Protein AF-A0A9J6DQ11-F1 (afdb_monomer)

InterPro domains:
  IPR000436 Sushi/SCR/CCP domain [PF00084] (84-140)
  IPR000436 Sushi/SCR/CCP domain [PS50923] (80-144)
  IPR000436 Sushi/SCR/CCP domain [SM00032] (82-140)
  IPR000436 Sushi/SCR/CCP domain [cd00033] (84-140)
  IPR035976 Sushi/SCR/CCP superfamily [SSF57535] (84-140)

pLDDT: mean 85.4, std 13.13, range [41.53, 96.31]

Mean predicted aligned error: 9.08 Å

Sequence (166 aa):
MFPKPSPACGVYNDQTGVYLNTVPFDRLRTAANSTYEVRLHRVFQVEDWLAFRNLTFRCHVIVLGTDWRTGISHKLFGDSGCSPDPPEIVNGYYNISGEETCWRTPAEGSLTRYYCLEGFELRGPRELVCHNGSWVVPPPMFTYSKRQRAPAAGRPIICGAPLLLK

Solvent-accessible surface area (backbone atoms only — not comparable to full-atom values): 10187 Å² total; per-residue (Å²): 134,85,67,70,71,42,73,55,23,27,45,27,31,69,81,82,73,43,70,80,47,79,45,76,69,79,41,80,44,81,43,98,81,83,42,76,50,75,43,75,86,85,84,85,65,60,80,87,43,69,92,60,67,63,40,28,42,35,36,34,45,33,35,74,96,57,91,55,68,51,72,52,78,42,79,43,73,70,63,67,27,18,62,77,69,70,89,81,51,62,63,37,54,72,49,79,50,71,57,64,26,77,69,75,10,39,18,75,69,14,36,38,40,60,47,44,40,90,80,34,40,77,40,55,66,54,47,31,25,21,50,95,50,34,77,36,75,63,56,78,87,72,58,90,62,90,89,70,80,80,75,65,87,88,52,67,62,40,38,39,71,65,80,77,82,125

Organism: Rhipicephalus microplus (NCBI:txid6941)

Radius of gyration: 25.24 Å; Cα contacts (8 Å, |Δi|>4): 310; chains: 1; bounding box: 60×26×78 Å

Nearest PDB structures (foldseek):
  2qfg-assembly1_A  TM=2.725E-01  e=4.462E-01  Homo sapiens
  7shu-assembly1_B-2  TM=3.652E-01  e=1.845E+00  Homo sapiens
  5szp-assembly1_B  TM=2.563E-01  e=3.467E+00  Mus musculus

Structure (mmCIF, N/CA/C/O backbone):
data_AF-A0A9J6DQ11-F1
#
_entry.id   AF-A0A9J6DQ11-F1
#
loop_
_atom_site.group_PDB
_atom_site.id
_atom_site.type_symbol
_atom_site.label_atom_id
_atom_site.label_alt_id
_atom_site.label_comp_id
_atom_site.label_asym_id
_atom_site.label_entity_id
_atom_site.label_seq_id
_atom_site.pdbx_PDB_ins_code
_atom_site.Cartn_x
_atom_site.Cartn_y
_atom_site.Cartn_z
_atom_site.occupancy
_atom_site.B_iso_or_equiv
_atom_site.auth_seq_id
_atom_site.auth_comp_id
_atom_site.auth_asym_id
_atom_site.auth_atom_id
_atom_site.pdbx_PDB_model_num
ATOM 1 N N . MET A 1 1 ? 25.214 -8.773 -35.415 1.00 54.94 1 MET A N 1
ATOM 2 C CA . MET A 1 1 ? 24.047 -7.903 -35.153 1.00 54.94 1 MET A CA 1
ATOM 3 C C . MET A 1 1 ? 23.911 -7.793 -33.646 1.00 54.94 1 MET A C 1
ATOM 5 O O . MET A 1 1 ? 23.826 -8.830 -33.007 1.00 54.94 1 MET A O 1
ATOM 9 N N . PHE A 1 2 ? 24.014 -6.593 -33.076 1.00 62.88 2 PHE A N 1
ATOM 10 C CA . PHE A 1 2 ? 23.853 -6.390 -31.632 1.00 62.88 2 PHE A CA 1
ATOM 11 C C . PHE A 1 2 ? 22.347 -6.278 -31.340 1.00 62.88 2 PHE A C 1
ATOM 13 O O . PHE A 1 2 ? 21.729 -5.326 -31.827 1.00 62.88 2 PHE A O 1
ATOM 20 N N . PRO A 1 3 ? 21.715 -7.264 -30.677 1.00 73.25 3 PRO A N 1
ATOM 21 C CA . PRO A 1 3 ? 20.270 -7.257 -30.485 1.00 73.25 3 PRO A CA 1
ATOM 22 C C . PRO A 1 3 ? 19.874 -6.101 -29.562 1.00 73.25 3 PRO A C 1
ATOM 24 O O . PRO A 1 3 ? 20.394 -5.953 -28.456 1.00 73.25 3 PRO A O 1
ATOM 27 N N . LYS A 1 4 ? 18.953 -5.260 -30.039 1.00 77.38 4 LYS A N 1
ATOM 28 C CA . LYS A 1 4 ? 18.478 -4.088 -29.301 1.00 77.38 4 LYS A CA 1
ATOM 29 C C . LYS A 1 4 ? 17.711 -4.544 -28.048 1.00 77.38 4 LYS A C 1
ATOM 31 O O . LYS A 1 4 ? 16.755 -5.311 -28.189 1.00 77.38 4 LYS A O 1
ATOM 36 N N . PRO A 1 5 ? 18.067 -4.065 -26.844 1.00 81.06 5 PRO A N 1
ATOM 37 C CA . PRO A 1 5 ? 17.336 -4.403 -25.632 1.00 81.06 5 PRO A CA 1
ATOM 38 C C . PRO A 1 5 ? 15.953 -3.746 -25.637 1.00 81.06 5 PRO A C 1
ATOM 40 O O . PRO A 1 5 ? 15.796 -2.609 -26.095 1.00 81.06 5 PRO A O 1
ATOM 43 N N . SER A 1 6 ? 14.962 -4.455 -25.100 1.00 82.19 6 SER A N 1
ATOM 44 C CA . SER A 1 6 ? 13.584 -3.971 -24.968 1.00 82.19 6 SER A CA 1
ATOM 45 C C . SER A 1 6 ? 13.184 -3.837 -23.491 1.00 82.19 6 SER A C 1
ATOM 47 O O . SER A 1 6 ? 13.475 -4.749 -22.710 1.00 82.19 6 SER A O 1
ATOM 49 N N . PRO A 1 7 ? 12.538 -2.721 -23.088 1.00 82.56 7 PRO A N 1
ATOM 50 C CA . PRO A 1 7 ? 11.991 -2.563 -21.744 1.00 82.56 7 PRO A CA 1
ATOM 51 C C . PRO A 1 7 ? 10.699 -3.355 -21.562 1.00 82.56 7 PRO A C 1
ATOM 53 O O . PRO A 1 7 ? 9.762 -3.206 -22.342 1.00 82.56 7 PRO A O 1
ATOM 56 N N . ALA A 1 8 ? 10.603 -4.069 -20.448 1.00 86.75 8 ALA A N 1
ATOM 57 C CA . ALA A 1 8 ? 9.348 -4.464 -19.822 1.00 86.75 8 ALA A CA 1
ATOM 58 C C . ALA A 1 8 ? 9.270 -3.783 -18.447 1.00 86.75 8 ALA A C 1
ATOM 60 O O . ALA A 1 8 ? 9.528 -4.402 -17.411 1.00 86.75 8 ALA A O 1
ATOM 61 N N . CYS A 1 9 ? 9.021 -2.470 -18.458 1.00 93.00 9 CYS A N 1
ATOM 62 C CA . CYS A 1 9 ? 9.004 -1.635 -17.259 1.00 93.00 9 CYS A CA 1
ATOM 63 C C . CYS A 1 9 ? 7.615 -1.064 -17.002 1.00 93.00 9 CYS A C 1
ATOM 65 O O . CYS A 1 9 ? 6.921 -0.709 -17.948 1.00 93.00 9 CYS A O 1
ATOM 67 N N . GLY A 1 10 ? 7.210 -0.968 -15.740 1.00 95.25 10 GLY A N 1
ATOM 68 C CA . GLY A 1 10 ? 5.897 -0.452 -15.374 1.00 95.25 10 GLY A CA 1
ATOM 69 C C . GLY A 1 10 ? 5.510 -0.739 -13.932 1.00 95.25 10 GLY A C 1
ATOM 70 O O . GLY A 1 10 ? 6.196 -1.455 -13.201 1.00 95.25 10 GLY A O 1
ATOM 71 N N . VAL A 1 11 ? 4.388 -0.156 -13.534 1.00 96.19 11 VAL A N 1
ATOM 72 C CA . VAL A 1 11 ? 3.703 -0.421 -12.276 1.00 96.19 11 VAL A CA 1
ATOM 73 C C . VAL A 1 11 ? 2.944 -1.729 -12.429 1.00 96.19 11 VAL A C 1
ATOM 75 O O . VAL A 1 11 ? 2.070 -1.872 -13.283 1.00 96.19 11 VAL A O 1
ATOM 78 N N . TYR A 1 12 ? 3.308 -2.692 -11.599 1.00 96.31 12 TYR A N 1
ATOM 79 C CA . TYR A 1 12 ? 2.726 -4.017 -11.543 1.00 96.31 12 TYR A CA 1
ATOM 80 C C . TYR A 1 12 ? 1.843 -4.130 -10.305 1.00 96.31 12 TYR A C 1
ATOM 82 O O . TYR A 1 12 ? 2.258 -3.764 -9.204 1.00 96.31 12 TYR A O 1
ATOM 90 N N . ASN A 1 13 ? 0.629 -4.638 -10.487 1.00 95.12 13 ASN A N 1
ATOM 91 C CA . ASN A 1 13 ? -0.268 -4.959 -9.390 1.00 95.12 13 ASN A CA 1
ATOM 92 C C . ASN A 1 13 ? 0.001 -6.396 -8.938 1.00 95.12 13 ASN A C 1
ATOM 94 O O . ASN A 1 13 ? -0.266 -7.344 -9.677 1.00 95.12 13 ASN A O 1
ATOM 98 N N . ASP A 1 14 ? 0.527 -6.560 -7.723 1.00 92.31 14 ASP A N 1
ATOM 99 C CA . ASP A 1 14 ? 0.892 -7.880 -7.204 1.00 92.31 14 ASP A CA 1
ATOM 100 C C . ASP A 1 14 ? -0.333 -8.748 -6.864 1.00 92.31 14 ASP A C 1
ATOM 102 O O . ASP A 1 14 ? -0.205 -9.966 -6.796 1.00 92.31 14 ASP A O 1
ATOM 106 N N . GLN A 1 15 ? -1.515 -8.152 -6.668 1.00 91.06 15 GLN A N 1
ATOM 107 C CA . GLN A 1 15 ? -2.752 -8.890 -6.390 1.00 91.06 15 GLN A CA 1
ATOM 108 C C . GLN A 1 15 ? -3.361 -9.482 -7.662 1.00 91.06 15 GLN A C 1
ATOM 110 O O . GLN A 1 15 ? -3.789 -10.632 -7.660 1.00 91.06 15 GLN A O 1
ATOM 115 N N . THR A 1 16 ? -3.417 -8.703 -8.746 1.00 94.19 16 THR A N 1
ATOM 116 C CA . THR A 1 16 ? -4.018 -9.156 -10.014 1.00 94.19 16 THR A CA 1
ATOM 117 C C . THR A 1 16 ? -3.010 -9.826 -10.940 1.00 94.19 16 THR A C 1
ATOM 119 O O . THR A 1 16 ? -3.398 -10.552 -11.851 1.00 94.19 16 THR A O 1
ATOM 122 N N . GLY A 1 17 ? -1.716 -9.590 -10.724 1.00 94.69 17 GLY A N 1
ATOM 123 C CA . GLY A 1 17 ? -0.645 -10.146 -11.538 1.00 94.69 17 GLY A CA 1
ATOM 124 C C . GLY A 1 17 ? -0.440 -9.430 -12.877 1.00 94.69 17 GLY A C 1
ATOM 125 O O . GLY A 1 17 ? 0.154 -10.009 -13.792 1.00 94.69 17 GLY A O 1
ATOM 126 N N . VAL A 1 18 ? -0.912 -8.186 -13.012 1.00 93.94 18 VAL A N 1
ATOM 127 C CA . VAL A 1 18 ? -0.935 -7.450 -14.289 1.00 93.94 18 VAL A CA 1
ATOM 128 C C . VAL A 1 18 ? -0.177 -6.124 -14.193 1.00 93.94 18 VAL A C 1
ATOM 130 O O . VAL A 1 18 ? -0.171 -5.460 -13.155 1.00 93.94 18 VAL A O 1
ATOM 133 N N . TYR A 1 19 ? 0.443 -5.714 -15.303 1.00 94.50 19 TYR A N 1
ATOM 134 C CA . TYR A 1 19 ? 0.962 -4.357 -15.466 1.00 94.50 19 TYR A CA 1
ATOM 135 C C . TYR A 1 19 ? -0.192 -3.376 -15.651 1.00 94.50 19 TYR A C 1
ATOM 137 O O . TYR A 1 19 ? -0.973 -3.496 -16.591 1.00 94.50 19 TYR A O 1
ATOM 145 N N . LEU A 1 20 ? -0.278 -2.391 -14.762 1.00 95.12 20 LEU A N 1
ATOM 146 C CA . LEU A 1 20 ? -1.262 -1.318 -14.854 1.00 95.12 20 LEU A CA 1
ATOM 147 C C . LEU A 1 20 ? -0.830 -0.233 -15.846 1.00 95.12 20 LEU A C 1
ATOM 149 O O . LEU A 1 20 ? -1.663 0.476 -16.400 1.00 95.12 20 LEU A O 1
ATOM 153 N N . ASN A 1 21 ? 0.477 -0.102 -16.080 1.00 94.31 21 ASN A N 1
ATOM 154 C CA . ASN A 1 21 ? 1.024 0.744 -17.129 1.00 94.31 21 ASN A CA 1
ATOM 155 C C . ASN A 1 21 ? 2.334 0.174 -17.685 1.00 94.31 21 ASN A C 1
ATOM 157 O O . ASN A 1 21 ? 2.926 -0.759 -17.138 1.00 94.31 21 ASN A O 1
ATOM 161 N N . THR A 1 22 ? 2.800 0.785 -18.771 1.00 92.75 22 THR A N 1
ATOM 162 C CA . THR A 1 22 ? 4.104 0.510 -19.374 1.00 92.75 22 THR A CA 1
ATOM 163 C C . THR A 1 22 ? 4.933 1.782 -19.427 1.00 92.75 22 THR A C 1
ATOM 165 O O . THR A 1 22 ? 4.440 2.843 -19.806 1.00 92.75 22 THR A O 1
ATOM 168 N N . VAL A 1 23 ? 6.210 1.667 -19.096 1.00 92.12 23 VAL A N 1
ATOM 169 C CA . VAL A 1 23 ? 7.163 2.766 -19.019 1.00 92.12 23 VAL A CA 1
ATOM 170 C C . VAL A 1 23 ? 8.290 2.507 -20.019 1.00 92.12 23 VAL A C 1
ATOM 172 O O . VAL A 1 23 ? 9.095 1.598 -19.809 1.00 92.12 23 VAL A O 1
ATOM 175 N N . PRO A 1 24 ? 8.386 3.292 -21.104 1.00 88.69 24 PRO A N 1
ATOM 176 C CA . PRO A 1 24 ? 9.489 3.170 -22.047 1.00 88.69 24 PRO A CA 1
ATOM 177 C C . PRO A 1 24 ? 10.778 3.780 -21.480 1.00 88.69 24 PRO A C 1
ATOM 179 O O . PRO A 1 24 ? 10.739 4.636 -20.593 1.00 88.69 24 PRO A O 1
ATOM 182 N N . PHE A 1 25 ? 11.923 3.373 -22.032 1.00 87.12 25 PHE A N 1
ATOM 183 C CA . PHE A 1 25 ? 13.199 4.040 -21.770 1.00 87.12 25 PHE A CA 1
ATOM 184 C C . PHE A 1 25 ? 13.199 5.457 -22.349 1.00 87.12 25 PHE A C 1
ATOM 186 O O . PHE A 1 25 ? 12.755 5.667 -23.476 1.00 87.12 25 PHE A O 1
ATOM 193 N N . ASP A 1 26 ? 13.771 6.407 -21.615 1.00 86.56 26 ASP A N 1
ATOM 194 C CA . ASP A 1 26 ? 13.950 7.783 -22.095 1.00 86.56 26 ASP A CA 1
ATOM 195 C C . ASP A 1 26 ? 15.094 7.888 -23.092 1.00 86.56 26 ASP A C 1
ATOM 197 O O . ASP A 1 26 ? 15.081 8.702 -24.014 1.00 86.56 26 ASP A O 1
ATOM 201 N N . ARG A 1 27 ? 16.127 7.071 -22.879 1.00 83.44 27 ARG A N 1
ATOM 202 C CA . ARG A 1 27 ? 17.305 7.030 -23.731 1.00 83.44 27 ARG A CA 1
ATOM 203 C C . ARG A 1 27 ? 17.839 5.614 -23.807 1.00 83.44 27 ARG A C 1
ATOM 205 O O . ARG A 1 27 ? 18.009 4.954 -22.785 1.00 83.44 27 ARG A O 1
ATOM 212 N N . LEU A 1 28 ? 18.165 5.210 -25.027 1.00 85.81 28 LEU A N 1
ATOM 213 C CA . LEU A 1 28 ? 18.906 3.997 -25.329 1.00 85.81 28 LEU A CA 1
ATOM 214 C C . LEU A 1 28 ? 20.013 4.358 -26.317 1.00 85.81 28 LEU A C 1
ATOM 216 O O . LEU A 1 28 ? 19.722 4.745 -27.449 1.00 85.81 28 LEU A O 1
ATOM 220 N N . ARG A 1 29 ? 21.273 4.260 -25.889 1.00 85.25 29 ARG A N 1
ATOM 221 C CA . ARG A 1 29 ? 22.432 4.583 -26.730 1.00 85.25 29 ARG A CA 1
ATOM 222 C C . ARG A 1 29 ? 23.460 3.462 -26.692 1.00 85.25 29 ARG A C 1
ATOM 224 O O . ARG A 1 29 ? 23.707 2.882 -25.641 1.00 85.25 29 ARG A O 1
ATOM 231 N N . THR A 1 30 ? 24.080 3.189 -27.834 1.00 84.75 30 THR A N 1
ATOM 232 C CA . THR A 1 30 ? 25.233 2.288 -27.928 1.00 84.75 30 THR A CA 1
ATOM 233 C C . THR A 1 30 ? 26.488 3.009 -27.433 1.00 84.75 30 THR A C 1
ATOM 235 O O . THR A 1 30 ? 26.787 4.112 -27.889 1.00 84.75 30 THR A O 1
ATOM 238 N N . ALA A 1 31 ? 27.211 2.413 -26.491 1.00 83.94 31 ALA A N 1
ATOM 239 C CA . ALA A 1 31 ? 28.463 2.935 -25.952 1.00 83.94 31 ALA A CA 1
ATOM 240 C C . ALA A 1 31 ? 29.686 2.313 -26.655 1.00 83.94 31 ALA A C 1
ATOM 242 O O . ALA A 1 31 ? 29.570 1.304 -27.353 1.00 83.94 31 ALA A O 1
ATOM 243 N N . ALA A 1 32 ? 30.867 2.913 -26.454 1.00 82.56 32 ALA A N 1
ATOM 244 C CA . ALA A 1 32 ? 32.105 2.604 -27.186 1.00 82.56 32 ALA A CA 1
ATOM 245 C C . ALA A 1 32 ? 32.577 1.136 -27.082 1.00 82.56 32 ALA A C 1
ATOM 247 O O . ALA A 1 32 ? 33.309 0.671 -27.949 1.00 82.56 32 ALA A O 1
ATOM 248 N N . ASN A 1 33 ? 32.100 0.385 -26.084 1.00 85.69 33 ASN A N 1
ATOM 249 C CA . ASN A 1 33 ? 32.493 -1.006 -25.832 1.00 85.69 33 ASN A CA 1
ATOM 250 C C . ASN A 1 33 ? 31.420 -2.020 -26.253 1.00 85.69 33 ASN A C 1
ATOM 252 O O . ASN A 1 33 ? 31.325 -3.098 -25.674 1.00 85.69 33 ASN A O 1
ATOM 256 N N . SER A 1 34 ? 30.580 -1.676 -27.234 1.00 79.81 34 SER A N 1
ATOM 257 C CA . SER A 1 34 ? 29.447 -2.514 -27.654 1.00 79.81 34 SER A CA 1
ATOM 258 C C . SER A 1 34 ? 28.481 -2.833 -26.505 1.00 79.81 34 SER A C 1
ATOM 260 O O . SER A 1 34 ? 27.930 -3.922 -26.400 1.00 79.81 34 SER A O 1
ATOM 262 N N . THR A 1 35 ? 28.281 -1.874 -25.609 1.00 80.75 35 THR A N 1
ATOM 263 C CA . THR A 1 35 ? 27.300 -1.961 -24.525 1.00 80.75 35 THR A CA 1
ATOM 264 C C . THR A 1 35 ? 26.160 -0.986 -24.780 1.00 80.75 35 THR A C 1
ATOM 266 O O . THR A 1 35 ? 26.275 -0.071 -25.599 1.00 80.75 35 THR A O 1
ATOM 269 N N . TYR A 1 36 ? 25.039 -1.179 -24.090 1.00 81.44 36 TYR A N 1
ATOM 270 C CA . TYR A 1 36 ? 23.924 -0.240 -24.120 1.00 81.44 36 TYR A CA 1
ATOM 271 C C . TYR A 1 36 ? 23.890 0.581 -22.835 1.00 81.44 36 TYR A C 1
ATOM 273 O O . TYR A 1 36 ? 23.899 0.033 -21.737 1.00 81.44 36 TYR A O 1
ATOM 281 N N . GLU A 1 37 ? 23.806 1.897 -22.984 1.00 85.44 37 GLU A N 1
ATOM 282 C CA . GLU A 1 37 ? 23.453 2.818 -21.913 1.00 85.44 37 GLU A CA 1
ATOM 283 C C . GLU A 1 37 ? 21.944 3.060 -21.975 1.00 85.44 37 GLU A C 1
ATOM 285 O O . GLU A 1 37 ? 21.417 3.536 -22.990 1.00 85.44 37 GLU A O 1
ATOM 290 N N . VAL A 1 38 ? 21.253 2.716 -20.890 1.00 84.75 38 VAL A N 1
ATOM 291 C CA . VAL A 1 38 ? 19.802 2.845 -20.768 1.00 84.75 38 VAL A CA 1
ATOM 292 C C . VAL A 1 38 ? 19.481 3.796 -19.630 1.00 84.75 38 VAL A C 1
ATOM 294 O O . VAL A 1 38 ? 19.994 3.635 -18.524 1.00 84.75 38 VAL A O 1
ATOM 297 N N . ARG A 1 39 ? 18.614 4.778 -19.887 1.00 86.88 39 ARG A N 1
ATOM 298 C CA . ARG A 1 39 ? 18.129 5.705 -18.861 1.00 86.88 39 ARG A CA 1
ATOM 299 C C . ARG A 1 39 ? 16.610 5.698 -18.806 1.00 86.88 39 ARG A C 1
ATOM 301 O O . ARG A 1 39 ? 15.944 5.745 -19.840 1.00 86.88 39 ARG A O 1
ATOM 308 N N . LEU A 1 40 ? 16.091 5.675 -17.585 1.00 87.00 40 LEU A N 1
ATOM 309 C CA . LEU A 1 40 ? 14.673 5.765 -17.273 1.00 87.00 40 LEU A CA 1
ATOM 310 C C . LEU A 1 40 ? 14.506 6.670 -16.052 1.00 87.00 40 LEU A C 1
ATOM 312 O O . LEU A 1 40 ? 15.125 6.445 -15.015 1.00 87.00 40 LEU A O 1
ATOM 316 N N . HIS A 1 41 ? 13.699 7.711 -16.196 1.00 89.56 41 HIS A N 1
ATOM 317 C CA . HIS A 1 41 ? 13.390 8.692 -15.171 1.00 89.56 41 HIS A CA 1
ATOM 318 C C . HIS A 1 41 ? 11.877 8.897 -15.122 1.00 89.56 41 HIS A C 1
ATOM 320 O O . HIS A 1 41 ? 11.277 9.468 -16.032 1.00 89.56 41 HIS A O 1
ATOM 326 N N . ARG A 1 42 ? 11.238 8.413 -14.059 1.00 91.19 42 ARG A N 1
ATOM 327 C CA . ARG A 1 42 ? 9.799 8.573 -13.833 1.00 91.19 42 ARG A CA 1
ATOM 328 C C . ARG A 1 42 ? 9.530 8.905 -12.379 1.00 91.19 42 ARG A C 1
ATOM 330 O O . ARG A 1 42 ? 10.252 8.453 -11.495 1.00 91.19 42 ARG A O 1
ATOM 337 N N . VAL A 1 43 ? 8.460 9.660 -12.172 1.00 91.69 43 VAL A N 1
ATOM 338 C CA . VAL A 1 43 ? 7.884 9.959 -10.865 1.00 91.69 43 VAL A CA 1
ATOM 339 C C . VAL A 1 43 ? 6.475 9.382 -10.866 1.00 91.69 43 VAL A C 1
ATOM 341 O O . VAL A 1 43 ? 5.738 9.580 -11.829 1.00 91.69 43 VAL A O 1
ATOM 344 N N . PHE A 1 44 ? 6.125 8.646 -9.815 1.00 92.50 44 PHE A N 1
ATOM 345 C CA . PHE A 1 44 ? 4.787 8.092 -9.625 1.00 92.50 44 PHE A CA 1
ATOM 346 C C . PHE A 1 44 ? 4.194 8.723 -8.368 1.00 92.50 44 PHE A C 1
ATOM 348 O O . PHE A 1 44 ? 4.774 8.585 -7.292 1.00 92.50 44 PHE A O 1
ATOM 355 N N . GLN A 1 45 ? 3.074 9.432 -8.504 1.00 91.81 45 GLN A N 1
ATOM 356 C CA . GLN A 1 45 ? 2.356 10.023 -7.375 1.00 91.81 45 GLN A CA 1
ATOM 357 C C . GLN A 1 45 ? 1.294 9.044 -6.890 1.00 91.81 45 GLN A C 1
ATOM 359 O O . GLN A 1 45 ? 0.573 8.480 -7.702 1.00 91.81 45 GLN A O 1
ATOM 364 N N . VAL A 1 46 ? 1.192 8.823 -5.576 1.00 90.06 46 VAL A N 1
ATOM 365 C CA . VAL A 1 46 ? 0.268 7.818 -5.012 1.00 90.06 46 VAL A CA 1
ATOM 366 C C . VAL A 1 46 ? -1.204 8.103 -5.331 1.00 90.06 46 VAL A C 1
ATOM 368 O O . VAL A 1 46 ? -2.001 7.176 -5.451 1.00 90.06 46 VAL A O 1
ATOM 371 N N . GLU A 1 47 ? -1.550 9.375 -5.522 1.00 90.06 47 GLU A N 1
ATOM 372 C CA . GLU A 1 47 ? -2.900 9.858 -5.828 1.00 90.06 47 GLU A CA 1
ATOM 373 C C . GLU A 1 47 ? -3.487 9.196 -7.083 1.00 90.06 47 GLU A C 1
ATOM 375 O O . GLU A 1 47 ? -4.669 8.853 -7.103 1.00 90.06 47 GLU A O 1
ATOM 380 N N . ASP A 1 48 ? -2.640 8.898 -8.072 1.00 92.56 48 ASP A N 1
ATOM 381 C CA . ASP A 1 48 ? -3.025 8.234 -9.324 1.00 92.56 48 ASP A CA 1
ATOM 382 C C . ASP A 1 48 ? -3.349 6.740 -9.144 1.00 92.56 48 ASP A C 1
ATOM 384 O O . ASP A 1 48 ? -3.869 6.085 -10.049 1.00 92.56 48 ASP A O 1
ATOM 388 N N . TRP A 1 49 ? -3.019 6.172 -7.982 1.00 91.62 49 TRP A N 1
ATOM 389 C CA . TRP A 1 49 ? -3.033 4.732 -7.745 1.00 91.62 49 TRP A CA 1
ATOM 390 C C . TRP A 1 49 ? -3.938 4.306 -6.589 1.00 91.62 49 TRP A C 1
ATOM 392 O O . TRP A 1 49 ? -3.964 3.120 -6.262 1.00 91.62 49 TRP A O 1
ATOM 402 N N . LEU A 1 50 ? -4.703 5.228 -5.985 1.00 88.75 50 LEU A N 1
ATOM 403 C CA . LEU A 1 50 ? -5.532 5.002 -4.783 1.00 88.75 50 LEU A CA 1
ATOM 404 C C . LEU A 1 50 ? -6.559 3.864 -4.902 1.00 88.75 50 LEU A C 1
ATOM 406 O O . LEU A 1 50 ? -7.043 3.380 -3.880 1.00 88.75 50 LEU A O 1
ATOM 410 N N . ALA A 1 51 ? -6.878 3.405 -6.113 1.00 89.00 51 ALA A N 1
ATOM 411 C CA . ALA A 1 51 ? -7.758 2.259 -6.350 1.00 89.00 51 ALA A CA 1
ATOM 412 C C . ALA A 1 51 ? -7.073 0.894 -6.148 1.00 89.00 51 ALA A C 1
ATOM 414 O O . ALA A 1 51 ? -7.748 -0.126 -6.028 1.00 89.00 51 ALA A O 1
ATOM 415 N N . PHE A 1 52 ? -5.742 0.857 -6.116 1.00 89.56 52 PHE A N 1
ATOM 416 C CA . PHE A 1 52 ? -4.973 -0.378 -6.048 1.00 89.56 52 PHE A CA 1
ATOM 417 C C . PHE A 1 52 ? -4.243 -0.491 -4.715 1.00 89.56 52 PHE A C 1
ATOM 419 O O . PHE A 1 52 ? -3.943 0.494 -4.042 1.00 89.56 52 PHE A O 1
ATOM 426 N N . ARG A 1 53 ? -3.958 -1.724 -4.313 1.00 85.69 53 ARG A N 1
ATOM 427 C CA . ARG A 1 53 ? -3.10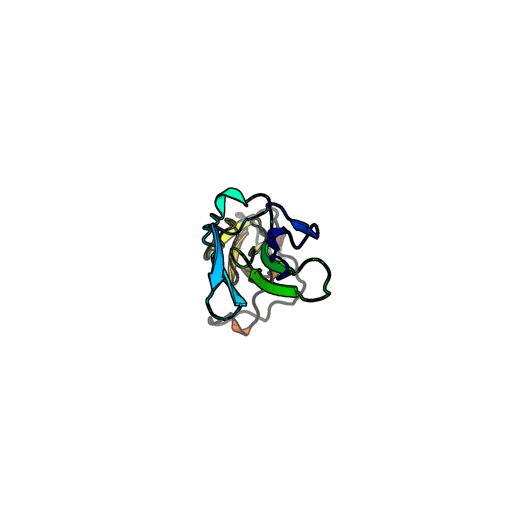6 -2.040 -3.167 1.00 85.69 53 ARG A CA 1
ATOM 428 C C . ARG A 1 53 ? -1.987 -2.941 -3.662 1.00 85.69 53 ARG A C 1
ATOM 430 O O . ARG A 1 53 ? -2.140 -3.615 -4.675 1.00 85.69 53 ARG A O 1
ATOM 437 N N . ASN A 1 54 ? -0.866 -2.958 -2.945 1.00 89.31 54 ASN A N 1
ATOM 438 C CA . ASN A 1 54 ? 0.292 -3.788 -3.279 1.00 89.31 54 ASN A CA 1
ATOM 439 C C . ASN A 1 54 ? 0.820 -3.573 -4.701 1.00 89.31 54 ASN A C 1
ATOM 441 O O . ASN A 1 54 ? 0.705 -4.432 -5.574 1.00 89.31 54 ASN A O 1
ATOM 445 N N . LEU A 1 55 ? 1.429 -2.409 -4.902 1.00 93.94 55 LEU A N 1
ATOM 446 C CA . LEU A 1 55 ? 2.045 -2.047 -6.167 1.00 93.94 55 LEU A CA 1
ATOM 447 C C . LEU A 1 55 ? 3.553 -2.232 -6.108 1.00 93.94 55 LEU A C 1
ATOM 449 O O . LEU A 1 55 ? 4.200 -1.880 -5.121 1.00 93.94 55 LEU A O 1
ATOM 453 N N . THR A 1 56 ? 4.109 -2.731 -7.202 1.00 95.50 56 THR A N 1
ATOM 454 C CA . THR A 1 56 ? 5.546 -2.900 -7.373 1.00 95.50 56 THR A CA 1
ATOM 455 C C . THR A 1 56 ? 5.951 -2.322 -8.718 1.00 95.50 56 THR A C 1
ATOM 457 O O . THR A 1 56 ? 5.407 -2.687 -9.756 1.00 95.50 56 THR A O 1
ATOM 460 N N . PHE A 1 57 ? 6.934 -1.431 -8.732 1.00 95.62 57 PHE A N 1
ATOM 461 C CA . PHE A 1 57 ? 7.596 -1.059 -9.970 1.00 95.62 57 PHE A CA 1
ATOM 462 C C . PHE A 1 57 ? 8.499 -2.209 -10.400 1.00 95.62 57 PHE A C 1
ATOM 464 O O . PHE A 1 57 ? 9.465 -2.535 -9.708 1.00 95.62 57 PHE A O 1
ATOM 471 N N . ARG A 1 58 ? 8.190 -2.821 -11.541 1.00 95.38 58 ARG A N 1
ATOM 472 C CA . ARG A 1 58 ? 9.005 -3.878 -12.145 1.00 9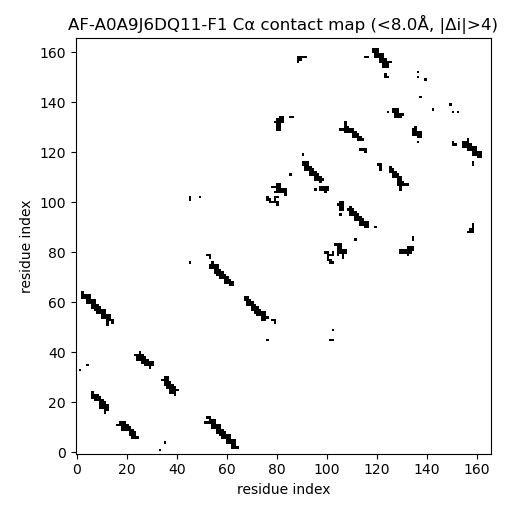5.38 58 ARG A CA 1
ATOM 473 C C . ARG A 1 58 ? 9.589 -3.359 -13.438 1.00 95.38 58 ARG A C 1
ATOM 475 O O . ARG A 1 58 ? 8.855 -2.813 -14.255 1.00 95.38 58 ARG A O 1
ATOM 482 N N . CYS A 1 59 ? 10.888 -3.539 -13.634 1.00 93.06 59 CYS A N 1
ATOM 483 C CA . CYS A 1 59 ? 11.565 -3.133 -14.856 1.00 93.06 59 CYS A CA 1
ATOM 484 C C . CYS A 1 59 ? 12.595 -4.170 -15.259 1.00 93.06 59 CYS A C 1
ATOM 486 O O . CYS A 1 59 ? 13.638 -4.294 -14.621 1.00 93.06 59 CYS A O 1
ATOM 488 N N . HIS A 1 60 ? 12.282 -4.909 -16.320 1.00 91.50 60 HIS A N 1
ATOM 489 C CA . HIS A 1 60 ? 13.157 -5.925 -16.884 1.00 91.50 60 HIS A CA 1
ATOM 490 C C . HIS A 1 60 ? 13.665 -5.488 -18.257 1.00 91.50 60 HIS A C 1
ATOM 492 O O . HIS A 1 60 ? 12.892 -5.083 -19.124 1.00 91.50 60 HIS A O 1
ATOM 498 N N . VAL A 1 61 ? 14.976 -5.582 -18.450 1.00 88.50 61 VAL A N 1
ATOM 499 C CA . VAL A 1 61 ? 15.643 -5.451 -19.741 1.00 88.50 61 VAL A CA 1
ATOM 500 C C . VAL A 1 61 ? 15.779 -6.848 -20.324 1.00 88.50 61 VAL A C 1
ATOM 502 O O . VAL A 1 61 ? 16.359 -7.734 -19.692 1.00 88.50 61 VAL A O 1
ATOM 505 N N . ILE A 1 62 ? 15.237 -7.037 -21.523 1.00 87.56 62 ILE A N 1
ATOM 506 C CA . ILE A 1 62 ? 15.251 -8.321 -22.224 1.00 87.56 62 ILE A CA 1
ATOM 507 C C . ILE A 1 62 ? 15.970 -8.135 -23.556 1.00 87.56 62 ILE A C 1
ATOM 509 O O . ILE A 1 62 ? 15.767 -7.132 -24.250 1.00 87.56 62 ILE A O 1
ATOM 513 N N . VAL A 1 63 ? 16.807 -9.105 -23.912 1.00 83.88 63 VAL A N 1
ATOM 514 C CA . VAL A 1 63 ? 17.438 -9.179 -25.229 1.00 83.88 63 VAL A CA 1
ATOM 515 C C . VAL A 1 63 ? 16.644 -10.164 -26.081 1.00 83.88 63 VAL A C 1
ATOM 517 O O . VAL A 1 63 ? 16.546 -11.344 -25.766 1.00 83.88 63 VAL A O 1
ATOM 520 N N . LEU A 1 64 ? 16.031 -9.667 -27.155 1.00 83.00 64 LEU A N 1
ATOM 521 C CA . LEU A 1 64 ? 15.189 -10.498 -28.015 1.00 83.00 64 LEU A CA 1
ATOM 522 C C . LEU A 1 64 ? 16.027 -11.591 -28.692 1.00 83.00 64 LEU A C 1
ATOM 524 O O . LEU A 1 64 ? 17.081 -11.305 -29.262 1.00 83.00 64 LEU A O 1
ATOM 528 N N . GLY A 1 65 ? 15.533 -12.829 -28.650 1.00 83.31 65 GLY A N 1
ATOM 529 C CA . GLY A 1 65 ? 16.213 -13.996 -29.216 1.00 83.31 65 GLY A CA 1
ATOM 530 C C . GLY A 1 65 ? 17.199 -14.689 -28.270 1.00 83.31 65 GLY A C 1
ATOM 531 O O . GLY A 1 65 ? 17.844 -15.645 -28.689 1.00 83.31 65 GLY A O 1
ATOM 532 N N . THR A 1 66 ? 17.308 -14.247 -27.014 1.00 85.62 66 THR A N 1
ATOM 533 C CA . THR A 1 66 ? 18.062 -14.944 -25.962 1.00 85.62 66 THR A CA 1
ATOM 534 C C . THR A 1 66 ? 17.193 -15.150 -24.717 1.00 85.62 66 THR A C 1
ATOM 536 O O . THR A 1 66 ? 16.102 -14.591 -24.597 1.00 85.62 66 THR A O 1
ATOM 539 N N . ASP A 1 67 ? 17.669 -15.966 -23.781 1.00 87.94 67 ASP A N 1
ATOM 540 C CA . ASP A 1 67 ? 17.108 -16.142 -22.436 1.00 87.94 67 ASP A CA 1
ATOM 541 C C . ASP A 1 67 ? 17.598 -15.071 -21.444 1.00 87.94 67 ASP A C 1
ATOM 543 O O . ASP A 1 67 ? 17.196 -15.042 -20.276 1.00 87.94 67 ASP A O 1
ATOM 547 N N . TRP A 1 68 ? 18.455 -14.160 -21.909 1.00 86.00 68 TRP A N 1
ATOM 548 C CA . TRP A 1 68 ? 19.028 -13.122 -21.076 1.00 86.00 68 TRP A CA 1
ATOM 549 C C . TRP A 1 68 ? 17.957 -12.117 -20.651 1.00 86.00 68 TRP A C 1
ATOM 551 O O . TRP A 1 68 ? 17.326 -11.436 -21.469 1.00 86.00 68 TRP A O 1
ATOM 561 N N . ARG A 1 69 ? 17.798 -11.986 -19.334 1.00 89.44 69 ARG A N 1
ATOM 562 C CA . ARG A 1 69 ? 16.954 -10.979 -18.697 1.00 89.44 69 ARG A CA 1
ATOM 563 C C . ARG A 1 69 ? 17.630 -10.456 -17.439 1.00 89.44 69 ARG A C 1
ATOM 565 O O . ARG A 1 69 ? 18.182 -11.223 -16.655 1.00 89.44 69 ARG A O 1
ATOM 572 N N . THR A 1 70 ? 17.529 -9.159 -17.205 1.00 89.50 70 THR A N 1
ATOM 573 C CA . THR A 1 70 ? 17.959 -8.530 -15.950 1.00 89.50 70 THR A CA 1
ATOM 574 C C . THR A 1 70 ? 16.973 -7.442 -15.569 1.00 89.50 70 THR A C 1
ATOM 576 O O . THR A 1 70 ? 16.261 -6.938 -16.433 1.00 89.50 70 THR A O 1
ATOM 579 N N . GLY A 1 71 ? 16.866 -7.079 -14.297 1.00 90.69 71 GLY A N 1
ATOM 580 C CA . GLY A 1 71 ? 15.917 -6.046 -13.914 1.00 90.69 71 GLY A CA 1
ATOM 581 C C . GLY A 1 71 ? 15.861 -5.734 -12.434 1.00 90.69 71 GLY A C 1
ATOM 582 O O . GLY A 1 71 ? 16.585 -6.312 -11.629 1.00 90.69 71 GLY A O 1
ATOM 583 N N . ILE A 1 72 ? 14.957 -4.818 -12.109 1.00 92.44 72 ILE A N 1
ATOM 584 C CA . ILE A 1 72 ? 14.682 -4.351 -10.755 1.00 92.44 72 ILE A CA 1
ATOM 585 C C . ILE A 1 72 ? 13.204 -4.523 -10.420 1.00 92.44 72 ILE A C 1
ATOM 587 O O . ILE A 1 72 ? 12.336 -4.472 -11.296 1.00 92.44 72 ILE A O 1
ATOM 591 N N . SER A 1 73 ? 12.936 -4.716 -9.135 1.00 95.50 73 SER A N 1
ATOM 592 C CA . SER A 1 73 ? 11.598 -4.824 -8.571 1.00 95.50 73 SER A CA 1
ATOM 593 C C . SER A 1 73 ? 11.577 -4.049 -7.260 1.00 95.50 73 SER A C 1
ATOM 595 O O . SER A 1 73 ? 12.304 -4.400 -6.334 1.00 95.50 73 SER A O 1
ATOM 597 N N . HIS A 1 74 ? 10.771 -2.993 -7.185 1.00 93.81 74 HIS A N 1
ATOM 598 C CA . HIS A 1 74 ? 10.695 -2.115 -6.018 1.00 93.81 74 HIS A CA 1
ATOM 599 C C . HIS A 1 74 ? 9.251 -1.913 -5.588 1.00 93.81 74 HIS A C 1
ATOM 601 O O . HIS A 1 74 ? 8.420 -1.496 -6.394 1.00 93.81 74 HIS A O 1
ATOM 607 N N . LYS A 1 75 ? 8.957 -2.179 -4.312 1.00 92.81 75 LYS A N 1
ATOM 608 C CA . LYS A 1 75 ? 7.641 -1.893 -3.739 1.00 92.81 75 LYS A CA 1
ATOM 609 C C . LYS A 1 75 ? 7.375 -0.390 -3.820 1.00 92.81 75 LYS A C 1
ATOM 611 O O . LYS A 1 75 ? 8.225 0.412 -3.436 1.00 92.81 75 LYS A O 1
ATOM 616 N N . LEU A 1 76 ? 6.210 -0.018 -4.336 1.00 93.50 76 LEU A N 1
ATOM 617 C CA . LEU A 1 76 ? 5.771 1.369 -4.414 1.00 93.50 76 LEU A CA 1
ATOM 618 C C . LEU A 1 76 ? 4.866 1.703 -3.229 1.00 93.50 76 LEU A C 1
ATOM 620 O O . LEU A 1 76 ? 4.048 0.883 -2.821 1.00 93.50 76 LEU A O 1
ATOM 624 N N . PHE A 1 77 ? 5.001 2.933 -2.728 1.00 92.06 77 PHE A N 1
ATOM 625 C CA . PHE A 1 77 ? 4.112 3.559 -1.735 1.00 92.06 77 PHE A CA 1
ATOM 626 C C . PHE A 1 77 ? 4.041 2.882 -0.355 1.00 92.06 77 PHE A C 1
ATOM 628 O O . PHE A 1 77 ? 3.182 3.234 0.447 1.00 92.06 77 PHE A O 1
ATOM 635 N N . GLY A 1 78 ? 4.959 1.955 -0.062 1.00 87.38 78 GLY A N 1
ATOM 636 C CA . GLY A 1 78 ? 5.039 1.278 1.232 1.00 87.38 78 GLY A CA 1
ATOM 637 C C . GLY A 1 78 ? 3.861 0.342 1.510 1.00 87.38 78 GLY A C 1
ATOM 638 O O . GLY A 1 78 ? 3.170 -0.120 0.595 1.00 87.38 78 GLY A O 1
ATOM 639 N N . ASP A 1 79 ? 3.667 0.035 2.789 1.00 85.75 79 ASP A N 1
ATOM 640 C CA . ASP A 1 79 ? 2.592 -0.838 3.247 1.00 85.75 79 ASP A CA 1
ATOM 641 C C . ASP A 1 79 ? 1.234 -0.137 3.199 1.00 85.75 79 ASP A C 1
ATOM 643 O O . ASP A 1 79 ? 1.113 1.070 3.413 1.00 85.75 79 ASP A O 1
ATOM 647 N N . SER A 1 80 ? 0.180 -0.915 2.943 1.00 87.38 80 SER A N 1
ATOM 648 C CA . SER A 1 80 ? -1.189 -0.400 2.893 1.00 87.38 80 SER A CA 1
ATOM 649 C C . SER A 1 80 ? -1.795 -0.079 4.252 1.00 87.38 80 SER A C 1
ATOM 651 O O . SER A 1 80 ? -2.945 0.349 4.291 1.00 87.38 80 SER A O 1
ATOM 653 N N . GLY A 1 81 ? -1.074 -0.315 5.348 1.00 92.38 81 GLY A N 1
ATOM 654 C CA . GLY A 1 81 ? -1.618 -0.176 6.693 1.00 92.38 81 GLY A CA 1
ATOM 655 C C . GLY A 1 81 ? -2.800 -1.117 6.939 1.00 92.38 81 GLY A C 1
ATOM 656 O O . GLY A 1 81 ? -2.966 -2.123 6.241 1.00 92.38 81 GLY A O 1
ATOM 657 N N . CYS A 1 82 ? -3.616 -0.783 7.934 1.00 93.88 82 CYS A N 1
ATOM 658 C CA . CYS A 1 82 ? -4.811 -1.541 8.302 1.00 93.88 82 CYS A CA 1
ATOM 659 C C . CYS A 1 82 ? -6.077 -1.034 7.607 1.00 93.88 82 CYS A C 1
ATOM 661 O O . CYS A 1 82 ? -6.072 -0.016 6.917 1.00 93.88 82 CYS A O 1
ATOM 663 N N . SER A 1 83 ? -7.185 -1.750 7.820 1.00 91.25 83 SER A N 1
ATOM 664 C CA . SER A 1 83 ? -8.519 -1.256 7.465 1.00 91.25 83 SER A CA 1
ATOM 665 C C . SER A 1 83 ? -8.732 0.163 8.019 1.00 91.25 83 SER A C 1
ATOM 667 O O . SER A 1 83 ? -8.416 0.381 9.197 1.00 91.25 83 SER A O 1
ATOM 669 N N . PRO A 1 84 ? -9.266 1.104 7.212 1.00 91.25 84 PRO A N 1
ATOM 670 C CA . PRO A 1 84 ? -9.579 2.454 7.680 1.00 91.25 84 PRO A CA 1
ATOM 671 C C . PRO A 1 84 ? -10.566 2.424 8.850 1.00 91.25 84 PRO A C 1
ATOM 673 O O . PRO A 1 84 ? -10.437 3.220 9.776 1.00 91.25 84 PRO A O 1
ATOM 676 N N . ASP A 1 85 ? -11.466 1.439 8.847 1.00 92.00 85 ASP A N 1
ATOM 677 C CA . ASP A 1 85 ? -12.447 1.212 9.897 1.00 92.00 85 ASP A CA 1
ATOM 678 C C . ASP A 1 85 ? -12.006 0.037 10.792 1.00 92.00 85 ASP A C 1
ATOM 680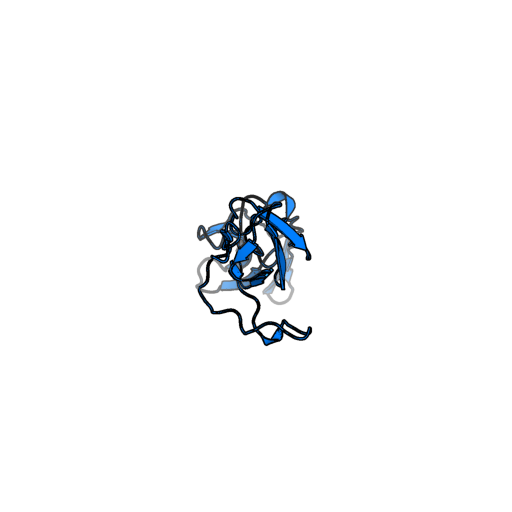 O O . ASP A 1 85 ? -11.862 -1.099 10.312 1.00 92.00 85 ASP A O 1
ATOM 684 N N . PRO A 1 86 ? -11.733 0.290 12.086 1.00 93.06 86 PRO A N 1
ATOM 685 C CA . PRO A 1 86 ? -11.595 -0.731 13.114 1.00 93.06 86 PRO A CA 1
ATOM 686 C C . PRO A 1 86 ? -12.868 -1.568 13.305 1.00 93.06 86 PRO A C 1
ATOM 688 O O . PRO A 1 86 ? -13.941 -1.164 12.862 1.00 93.06 86 PRO A O 1
ATOM 691 N N . PRO A 1 87 ? -12.781 -2.719 14.002 1.00 92.81 87 PRO A N 1
ATOM 692 C CA . PRO A 1 87 ? -13.955 -3.500 14.385 1.00 92.81 87 PRO A CA 1
ATOM 693 C C . PRO A 1 87 ? -15.069 -2.646 15.008 1.00 92.81 87 PRO A C 1
ATOM 695 O O . PRO A 1 87 ? -14.849 -1.949 15.995 1.00 92.81 87 PRO A O 1
ATOM 698 N N . GLU A 1 88 ? -16.276 -2.722 14.452 1.00 91.19 88 GLU A N 1
ATOM 699 C CA . GLU A 1 88 ? -17.418 -1.964 14.966 1.00 91.19 88 GLU A CA 1
ATOM 700 C C . GLU A 1 88 ? -17.804 -2.390 16.390 1.00 91.19 88 GLU A C 1
ATOM 702 O O . GLU A 1 88 ? -17.650 -3.549 16.790 1.00 91.19 88 GLU A O 1
ATOM 707 N N . ILE A 1 89 ? -18.359 -1.445 17.155 1.00 92.31 89 ILE A N 1
ATOM 708 C CA . ILE A 1 89 ? -18.845 -1.671 18.516 1.00 92.31 89 ILE A CA 1
ATOM 709 C C . ILE A 1 89 ? -20.275 -1.139 18.665 1.00 92.31 89 IL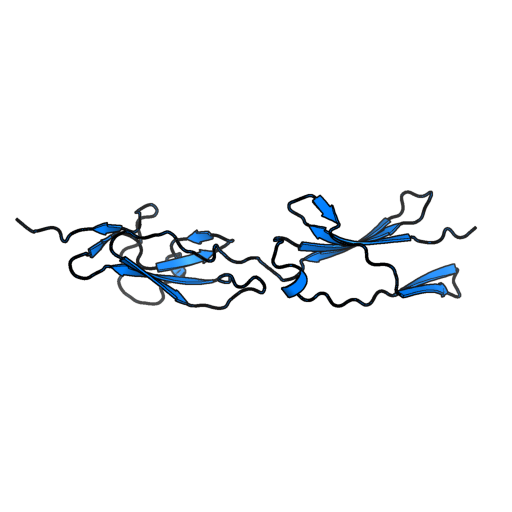E A C 1
ATOM 711 O O . ILE A 1 89 ? -20.570 0.014 18.360 1.00 92.31 89 ILE A O 1
ATOM 715 N N . VAL A 1 90 ? -21.186 -1.979 19.159 1.00 93.62 90 VAL A N 1
ATOM 716 C CA . VAL A 1 90 ? -22.562 -1.563 19.477 1.00 93.62 90 VAL A CA 1
ATOM 717 C C . VAL A 1 90 ? -22.567 -0.831 20.819 1.00 93.62 90 VAL A C 1
ATOM 719 O O . VAL A 1 90 ? -21.899 -1.273 21.750 1.00 93.62 90 VAL A O 1
ATOM 722 N N . ASN A 1 91 ? -23.345 0.250 20.942 1.00 94.50 91 ASN A N 1
ATOM 723 C CA . ASN A 1 91 ? -23.422 1.099 22.144 1.00 94.50 91 ASN A CA 1
ATOM 724 C C . ASN A 1 91 ? -22.068 1.684 22.577 1.00 94.50 91 ASN A C 1
ATOM 726 O O . ASN A 1 91 ? -21.813 1.897 23.765 1.00 94.50 91 ASN A O 1
ATOM 730 N N . GLY A 1 92 ? -21.197 1.946 21.608 1.00 93.81 92 GLY A N 1
ATOM 731 C CA . GLY A 1 92 ? -19.899 2.554 21.830 1.00 93.81 92 GLY A CA 1
ATOM 732 C C . GLY A 1 92 ? -19.412 3.321 20.611 1.00 93.81 92 GLY A C 1
ATOM 733 O O . GLY A 1 92 ? -20.102 3.422 19.601 1.00 93.81 92 GLY A O 1
ATOM 734 N N . TYR A 1 93 ? -18.215 3.872 20.732 1.00 95.06 93 TYR A N 1
ATOM 735 C CA . TYR A 1 93 ? -17.505 4.572 19.670 1.00 95.06 93 TYR A CA 1
ATOM 736 C C . TYR A 1 93 ? -16.000 4.332 19.820 1.00 95.06 93 TYR A C 1
ATOM 738 O O . TYR A 1 93 ? -15.535 3.840 20.853 1.00 95.06 93 TYR A O 1
ATOM 746 N N . TYR A 1 94 ? -15.225 4.672 18.794 1.00 95.38 94 TYR A N 1
ATOM 747 C CA . TYR A 1 94 ? -13.772 4.550 18.818 1.00 95.38 94 TYR A CA 1
ATOM 748 C C . TYR A 1 94 ? -13.098 5.816 18.297 1.00 95.38 94 TYR A C 1
ATOM 750 O O . TYR A 1 94 ? -13.665 6.546 17.490 1.00 95.38 94 TYR A O 1
ATOM 758 N N . ASN A 1 95 ? -11.864 6.043 18.745 1.00 95.38 95 ASN A N 1
ATOM 759 C CA . ASN A 1 95 ? -10.979 7.072 18.209 1.00 95.38 95 ASN A CA 1
ATOM 760 C C . ASN A 1 95 ? -9.695 6.418 17.705 1.00 95.38 95 ASN A C 1
ATOM 762 O O . ASN A 1 95 ? -9.084 5.631 18.431 1.00 95.38 95 ASN A O 1
ATOM 766 N N . ILE A 1 96 ? -9.274 6.779 16.494 1.00 94.88 96 ILE A N 1
ATOM 767 C CA . ILE A 1 96 ? -8.004 6.343 15.909 1.00 94.88 96 ILE A CA 1
ATOM 768 C C . ILE A 1 96 ? -6.948 7.424 16.154 1.00 94.88 96 ILE A C 1
ATOM 770 O O . ILE A 1 96 ? -7.217 8.616 16.023 1.00 94.88 96 ILE A O 1
ATOM 774 N N . SER A 1 97 ? -5.742 7.001 16.511 1.00 94.56 97 SER A N 1
ATOM 775 C CA . SER A 1 97 ? -4.566 7.853 16.673 1.00 94.56 97 SER A CA 1
ATOM 776 C C . SER A 1 97 ? -3.353 7.186 16.034 1.00 94.56 97 SER A C 1
ATOM 778 O O . SER A 1 97 ? -3.148 5.989 16.226 1.00 94.56 97 SER A O 1
ATOM 780 N N . GLY A 1 98 ? -2.533 7.949 15.321 1.00 92.19 98 GLY A N 1
ATOM 781 C CA . GLY A 1 98 ? -1.352 7.433 14.634 1.00 92.19 98 GLY A CA 1
ATOM 782 C C . GLY A 1 98 ? -1.084 8.194 13.344 1.00 92.19 98 GLY A C 1
ATOM 783 O O . GLY A 1 98 ? -1.748 9.188 13.053 1.00 92.19 98 GLY A O 1
ATOM 784 N N . GLU A 1 99 ? -0.097 7.719 12.595 1.00 94.12 99 GLU A N 1
ATOM 785 C CA . GLU A 1 99 ? 0.206 8.222 11.259 1.00 94.12 99 GLU A CA 1
ATOM 786 C C . GLU A 1 99 ? -0.658 7.514 10.210 1.00 94.12 99 GLU A C 1
ATOM 788 O O . GLU A 1 99 ? -1.098 6.376 10.397 1.00 94.12 99 GLU A O 1
ATOM 793 N N . GLU A 1 100 ? -0.884 8.180 9.082 1.00 92.56 100 GLU A N 1
ATOM 794 C CA . GLU A 1 100 ? -1.522 7.571 7.919 1.00 92.56 100 GLU A CA 1
ATOM 795 C C . GLU A 1 100 ? -0.467 7.095 6.918 1.00 92.56 100 GLU A C 1
ATOM 797 O O . GLU A 1 100 ? 0.566 7.733 6.711 1.00 92.56 100 GLU A O 1
ATOM 802 N N . THR A 1 101 ? -0.744 5.978 6.252 1.00 92.69 101 THR A N 1
ATOM 803 C CA . THR A 1 101 ? 0.035 5.546 5.093 1.00 92.69 101 THR A CA 1
ATOM 804 C C . THR A 1 101 ? -0.268 6.425 3.880 1.00 92.69 101 THR A C 1
ATOM 806 O O . THR A 1 101 ? -1.246 7.177 3.843 1.00 92.69 101 THR A O 1
ATOM 809 N N . CYS A 1 102 ? 0.502 6.249 2.804 1.00 90.44 102 CYS A N 1
ATOM 810 C CA . CYS A 1 102 ? 0.218 6.885 1.517 1.00 90.44 102 CYS A CA 1
ATOM 811 C C . CYS A 1 102 ? -1.167 6.515 0.938 1.00 90.44 102 CYS A C 1
ATOM 813 O O . CYS A 1 102 ? -1.630 7.167 0.004 1.00 90.44 102 CYS A O 1
ATOM 815 N N . TRP A 1 103 ? -1.839 5.498 1.491 1.00 90.00 103 TRP A N 1
ATOM 816 C CA . TRP A 1 103 ? -3.183 5.067 1.110 1.00 90.00 103 TRP A CA 1
ATOM 817 C C . TRP A 1 103 ? -4.304 5.694 1.945 1.00 90.00 103 TRP A C 1
ATOM 819 O O . TRP A 1 103 ? -5.453 5.285 1.782 1.00 90.00 103 TRP A O 1
ATOM 829 N N . ARG A 1 104 ? -3.995 6.674 2.810 1.00 90.25 104 ARG A N 1
ATOM 830 C CA . ARG A 1 104 ? -4.950 7.284 3.760 1.00 90.25 104 ARG A CA 1
ATOM 831 C C . ARG A 1 104 ? -5.595 6.246 4.676 1.00 90.25 104 ARG A C 1
ATOM 833 O O . ARG A 1 104 ? -6.798 6.243 4.919 1.00 90.25 104 ARG A O 1
ATOM 840 N N . THR A 1 105 ? -4.776 5.306 5.117 1.00 92.38 105 THR A N 1
ATOM 841 C CA . THR A 1 105 ? -5.152 4.254 6.057 1.00 92.38 105 THR A CA 1
ATOM 842 C C . THR A 1 105 ? -4.230 4.306 7.268 1.00 92.38 105 THR A C 1
ATOM 844 O O . THR A 1 105 ? -3.097 4.772 7.142 1.00 92.38 105 THR A O 1
ATOM 847 N N . PRO A 1 106 ? -4.662 3.800 8.430 1.00 95.62 106 PRO A N 1
ATOM 848 C CA . PRO A 1 106 ? -3.834 3.753 9.630 1.00 95.62 106 PRO A CA 1
ATOM 849 C C . PRO A 1 106 ? -2.540 2.971 9.388 1.00 95.62 106 PRO A C 1
ATOM 851 O O . PRO A 1 106 ? -2.579 1.808 8.973 1.00 95.62 106 PRO A O 1
ATOM 854 N N . ALA A 1 107 ? -1.398 3.612 9.636 1.00 95.19 107 ALA A N 1
ATOM 855 C CA . ALA A 1 107 ? -0.082 3.005 9.486 1.00 95.19 107 ALA A CA 1
ATOM 856 C C . ALA A 1 107 ? 0.198 1.968 10.580 1.00 95.19 107 ALA A C 1
ATOM 858 O O . ALA A 1 107 ? -0.458 1.944 11.625 1.00 95.19 107 ALA A O 1
ATOM 859 N N . GLU A 1 108 ? 1.202 1.126 10.340 1.00 93.56 108 GLU A N 1
ATOM 860 C CA . GLU A 1 108 ? 1.718 0.168 11.319 1.00 93.56 108 GLU A CA 1
ATOM 861 C C . GLU A 1 108 ? 1.999 0.864 12.665 1.00 93.56 108 GLU A C 1
ATOM 863 O O . GLU A 1 108 ? 2.626 1.921 12.719 1.00 93.56 108 GLU A O 1
ATOM 868 N N . GLY A 1 109 ? 1.500 0.289 13.760 1.00 93.00 109 GLY A N 1
ATOM 869 C CA . GLY A 1 109 ? 1.603 0.867 15.102 1.00 93.00 109 GLY A CA 1
ATOM 870 C C . GLY A 1 109 ? 0.518 1.888 15.464 1.00 93.00 109 GLY A C 1
ATOM 871 O O . GLY A 1 109 ? 0.435 2.270 16.632 1.00 93.00 109 GLY A O 1
ATOM 872 N N . SER A 1 110 ? -0.347 2.296 14.526 1.00 95.56 110 SER A N 1
ATOM 873 C CA . SER A 1 110 ? -1.520 3.129 14.841 1.00 95.56 110 SER A CA 1
ATOM 874 C C . SER A 1 110 ? -2.413 2.448 15.872 1.00 95.56 110 SER A C 1
ATOM 876 O O . SER A 1 110 ? -2.543 1.226 15.884 1.00 95.56 110 SER A O 1
ATOM 878 N N . LEU A 1 111 ? -3.059 3.231 16.728 1.00 94.50 111 LEU A N 1
ATOM 879 C CA . LEU A 1 111 ? -3.899 2.744 17.816 1.00 94.50 111 LEU A CA 1
ATOM 880 C C . LEU A 1 111 ? -5.347 3.164 17.602 1.00 94.50 111 LEU A C 1
ATOM 882 O O . LEU A 1 111 ? -5.625 4.303 17.240 1.00 94.50 111 LEU A O 1
ATOM 886 N N . THR A 1 112 ? -6.271 2.263 17.901 1.00 95.12 112 THR A N 1
ATOM 887 C CA . THR A 1 112 ? -7.686 2.590 18.079 1.00 95.12 112 THR A CA 1
ATOM 888 C C . THR A 1 112 ? -8.059 2.375 19.535 1.00 95.12 112 THR A C 1
ATOM 890 O O . THR A 1 112 ? -7.675 1.367 20.133 1.00 95.12 112 THR A O 1
ATOM 893 N N . ARG A 1 113 ? -8.784 3.325 20.126 1.00 94.44 113 ARG A N 1
ATOM 894 C CA . ARG A 1 113 ? -9.257 3.261 21.511 1.00 94.44 113 ARG A CA 1
ATOM 895 C C . ARG A 1 113 ? -10.777 3.272 21.536 1.00 94.44 113 ARG A C 1
ATOM 897 O O . ARG A 1 113 ? -11.392 4.178 20.981 1.00 94.44 113 ARG A O 1
ATOM 904 N N . TYR A 1 114 ? -11.352 2.293 22.225 1.00 94.81 114 TYR A N 1
ATOM 905 C CA . TYR A 1 114 ? -12.792 2.096 22.336 1.00 94.81 114 TYR A CA 1
ATOM 906 C C . TYR A 1 114 ? -13.367 2.729 23.597 1.00 94.81 114 TYR A C 1
ATOM 908 O O . TYR A 1 114 ? -12.758 2.711 24.672 1.00 94.81 114 TYR A O 1
ATOM 916 N N . TYR A 1 115 ? -14.588 3.225 23.449 1.00 94.12 115 TYR A N 1
ATOM 917 C CA . TYR A 1 115 ? -15.387 3.868 24.476 1.00 94.12 115 TYR A CA 1
ATOM 918 C C . TYR A 1 115 ? -16.820 3.352 24.392 1.00 94.12 115 TYR A C 1
ATOM 920 O O . TYR A 1 115 ? -17.303 3.015 23.313 1.00 94.12 115 TYR A O 1
ATOM 928 N N . CYS A 1 116 ? -17.505 3.309 25.529 1.00 94.81 116 CYS A N 1
ATOM 929 C CA . CYS A 1 116 ? -18.920 2.968 25.586 1.00 94.81 116 CYS A CA 1
ATOM 930 C C . CYS A 1 116 ? -19.759 4.217 25.820 1.00 94.81 116 CYS A C 1
ATOM 932 O O . CYS A 1 116 ? -19.294 5.178 26.435 1.00 94.81 116 CYS A O 1
ATOM 934 N N . LEU A 1 117 ? -20.994 4.186 25.325 1.00 94.81 117 LEU A N 1
ATOM 935 C CA . LEU A 1 117 ? -21.995 5.190 25.657 1.00 94.81 117 LEU A CA 1
ATOM 936 C C . LEU A 1 117 ? -22.325 5.137 27.153 1.00 94.81 117 LEU A C 1
ATOM 938 O O . LEU A 1 117 ? -22.084 4.135 27.834 1.00 94.81 117 LEU A O 1
ATOM 942 N N . GLU A 1 118 ? -22.889 6.229 27.662 1.00 92.38 118 GLU A N 1
ATOM 943 C CA . GLU A 1 118 ? -23.309 6.318 29.057 1.00 92.38 118 GLU A CA 1
ATOM 944 C C . GLU A 1 118 ? -24.268 5.173 29.421 1.00 92.38 118 GLU A C 1
ATOM 946 O O . GLU A 1 118 ? -25.165 4.819 28.655 1.00 92.38 118 GLU A O 1
ATOM 951 N N . GLY A 1 119 ? -24.051 4.561 30.587 1.00 89.31 119 GLY A N 1
ATOM 952 C CA . GLY A 1 119 ? -24.829 3.405 31.030 1.00 89.31 119 GLY A CA 1
ATOM 953 C C . GLY A 1 119 ? -24.389 2.063 30.436 1.00 89.31 119 GLY A C 1
ATOM 954 O O . GLY A 1 119 ? -25.080 1.075 30.657 1.00 89.31 119 GLY A O 1
ATOM 955 N N . PHE A 1 120 ? -23.252 1.994 29.733 1.00 91.94 120 PHE A N 1
ATOM 956 C CA . PHE A 1 1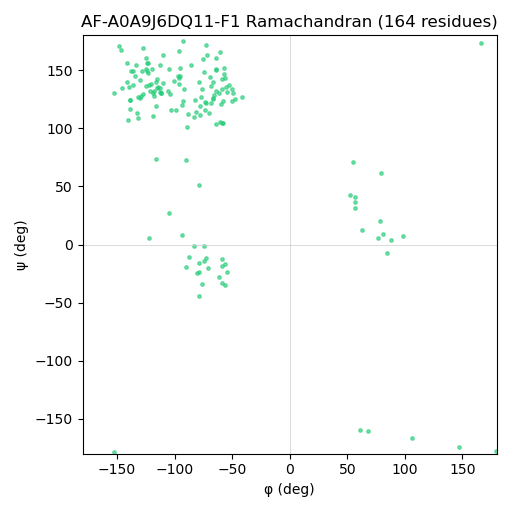20 ? -22.631 0.745 29.281 1.00 91.94 120 PHE A CA 1
ATOM 957 C C . PHE A 1 120 ? -21.181 0.622 29.765 1.00 91.94 120 PHE A C 1
ATOM 959 O O . PHE A 1 120 ? -20.456 1.606 29.900 1.00 91.94 120 PHE A O 1
ATOM 966 N N . GLU A 1 121 ? -20.733 -0.613 29.984 1.00 91.44 121 GLU A N 1
ATOM 967 C CA . GLU A 1 121 ? -19.372 -0.935 30.413 1.00 91.44 121 GLU A CA 1
ATOM 968 C C . GLU A 1 121 ? -18.612 -1.711 29.336 1.00 91.44 121 GLU A C 1
ATOM 970 O O . GLU A 1 121 ? -19.117 -2.685 28.764 1.00 91.44 121 GLU A O 1
ATOM 975 N N . LEU A 1 122 ? -17.360 -1.307 29.104 1.00 90.25 122 LEU A N 1
ATOM 976 C CA . LEU A 1 122 ? -16.486 -1.954 28.134 1.00 90.25 122 LEU A CA 1
ATOM 977 C C . LEU A 1 122 ? -15.989 -3.304 28.659 1.00 90.25 122 LEU A C 1
ATOM 979 O O . LEU A 1 122 ? -15.312 -3.389 29.686 1.00 90.25 122 LEU A O 1
ATOM 983 N N . ARG A 1 123 ? -16.267 -4.364 27.905 1.00 90.00 123 ARG A N 1
ATOM 984 C CA . ARG A 1 123 ? -15.743 -5.714 28.117 1.00 90.00 123 ARG A CA 1
ATOM 985 C C . ARG A 1 123 ? -14.801 -6.061 26.972 1.00 90.00 123 ARG A C 1
ATOM 987 O O . ARG A 1 123 ? -15.172 -5.921 25.814 1.00 90.00 123 ARG A O 1
ATOM 994 N N . GLY A 1 124 ? -13.606 -6.545 27.306 1.00 87.88 124 GLY A N 1
ATOM 995 C CA . GLY A 1 124 ? -12.568 -6.871 26.323 1.00 87.88 124 GLY A CA 1
ATOM 996 C C . GLY A 1 124 ? -11.417 -5.857 26.317 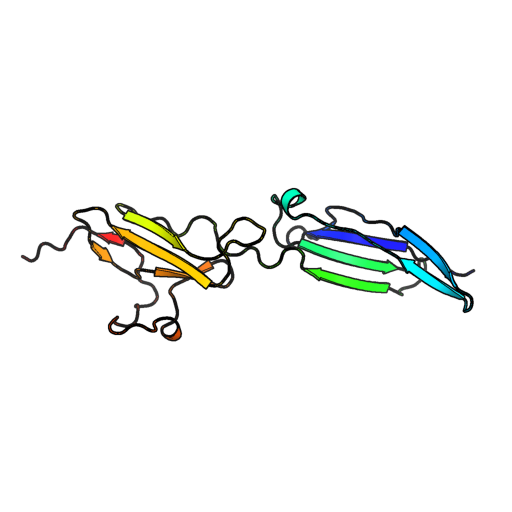1.00 87.88 124 GLY A C 1
ATOM 997 O O . GLY A 1 124 ? -11.261 -5.101 27.282 1.00 87.88 124 GLY A O 1
ATOM 998 N N . PRO A 1 125 ? -10.558 -5.882 25.286 1.00 90.00 125 PRO A N 1
ATOM 999 C CA . PRO A 1 125 ? -9.453 -4.940 25.158 1.00 90.00 125 PRO A CA 1
ATOM 1000 C C . PRO A 1 125 ? -9.970 -3.524 24.875 1.00 90.00 125 PRO A C 1
ATOM 1002 O O . PRO A 1 125 ? -10.864 -3.323 24.059 1.00 90.00 125 PRO A O 1
ATOM 1005 N N . ARG A 1 126 ? -9.382 -2.533 25.553 1.00 90.50 126 ARG A N 1
ATOM 1006 C CA . ARG A 1 126 ? -9.714 -1.112 25.357 1.00 90.50 126 ARG A CA 1
ATOM 1007 C C . ARG A 1 126 ? -9.074 -0.513 24.113 1.00 90.50 126 ARG A C 1
ATOM 1009 O O . ARG A 1 126 ? -9.560 0.489 23.599 1.00 90.50 126 ARG A O 1
ATOM 1016 N N . GLU A 1 127 ? -7.980 -1.107 23.663 1.00 92.44 127 GLU A N 1
ATOM 1017 C CA . GLU A 1 127 ? -7.189 -0.619 22.546 1.00 92.44 127 GLU A CA 1
ATOM 1018 C C . GLU A 1 127 ? -6.845 -1.770 21.610 1.00 92.44 127 GLU A C 1
ATOM 1020 O O . GLU A 1 127 ? -6.602 -2.890 22.071 1.00 92.44 127 GLU A O 1
ATOM 1025 N N . LEU A 1 128 ? -6.808 -1.476 20.312 1.00 93.81 128 LEU A N 1
ATOM 1026 C CA . LEU A 1 128 ? -6.183 -2.323 19.301 1.00 93.81 128 LEU A CA 1
ATOM 1027 C C . LEU A 1 128 ? -5.059 -1.542 18.621 1.00 93.81 128 LEU A C 1
ATOM 1029 O O . LEU A 1 128 ? -5.124 -0.318 18.513 1.00 93.81 128 LEU A O 1
ATOM 1033 N N . VAL A 1 129 ? -4.045 -2.260 18.158 1.00 94.12 129 VAL A N 1
ATOM 1034 C CA . VAL A 1 129 ? -2.932 -1.733 17.373 1.00 94.12 129 VAL A CA 1
ATOM 1035 C C . VAL A 1 129 ? -3.036 -2.239 15.940 1.00 94.12 129 VAL A C 1
ATOM 1037 O O . VAL A 1 129 ? -3.387 -3.397 15.713 1.00 94.12 129 VAL A O 1
ATOM 1040 N N . CYS A 1 130 ? -2.758 -1.370 14.975 1.00 94.88 130 CYS A N 1
ATOM 1041 C CA . CYS A 1 130 ? -2.580 -1.764 13.594 1.00 94.88 130 CYS A CA 1
ATOM 1042 C C . CYS A 1 130 ? -1.267 -2.535 13.480 1.00 94.88 130 CYS A C 1
ATOM 1044 O O . CYS A 1 130 ? -0.196 -1.968 13.695 1.00 94.88 130 CYS A O 1
ATOM 1046 N N . HIS A 1 131 ? -1.360 -3.825 13.183 1.00 93.44 131 HIS A N 1
ATOM 1047 C CA . HIS A 1 131 ? -0.206 -4.690 13.028 1.00 93.44 131 HIS A CA 1
ATOM 1048 C C . HIS A 1 131 ? -0.404 -5.629 11.849 1.00 93.44 131 HIS A C 1
ATOM 1050 O O . HIS A 1 131 ? -1.388 -6.373 11.796 1.00 93.44 131 HIS A O 1
ATOM 1056 N N . ASN A 1 132 ? 0.541 -5.609 10.911 1.00 90.25 132 ASN A N 1
ATOM 1057 C CA . ASN A 1 132 ? 0.551 -6.487 9.743 1.00 90.25 132 ASN A CA 1
ATOM 1058 C C . ASN A 1 132 ? -0.780 -6.441 8.960 1.00 90.25 132 ASN A C 1
ATOM 1060 O O . ASN A 1 132 ? -1.360 -7.464 8.590 1.00 90.25 132 ASN A O 1
ATOM 1064 N N . GLY A 1 133 ? -1.310 -5.228 8.783 1.00 89.75 133 GLY A N 1
ATOM 1065 C CA . GLY A 1 133 ? -2.553 -4.963 8.056 1.00 89.75 133 GLY A CA 1
ATOM 1066 C C . GLY A 1 133 ? -3.850 -5.295 8.802 1.00 89.75 133 GLY A C 1
ATOM 1067 O O . GLY A 1 133 ? -4.926 -5.180 8.217 1.00 89.75 133 GLY A O 1
ATOM 1068 N N . SER A 1 134 ? -3.786 -5.684 10.079 1.00 92.44 134 SER A N 1
ATOM 1069 C CA . SER A 1 134 ? -4.963 -5.996 10.899 1.00 92.44 134 SER A CA 1
ATOM 1070 C C . SER A 1 134 ? -4.975 -5.246 12.230 1.00 92.44 134 SER A C 1
ATOM 1072 O O . SER A 1 134 ? -3.938 -4.994 12.834 1.00 92.44 134 SER A O 1
ATOM 1074 N N . TRP A 1 135 ? -6.172 -4.938 12.729 1.00 93.38 135 TRP A N 1
ATOM 1075 C CA . TRP A 1 135 ? -6.358 -4.430 14.086 1.00 93.38 135 TRP A CA 1
ATOM 1076 C C . TRP A 1 135 ? -6.274 -5.579 15.090 1.00 93.38 135 TRP A C 1
ATOM 1078 O O . TRP A 1 135 ? -7.153 -6.440 15.131 1.00 93.38 135 TRP A O 1
ATOM 1088 N N . VAL A 1 136 ? -5.222 -5.598 15.905 1.00 92.69 136 VAL A N 1
ATOM 1089 C CA . VAL A 1 136 ? -4.949 -6.683 16.856 1.00 92.69 136 VAL A CA 1
ATOM 1090 C C . VAL A 1 136 ? -4.798 -6.162 18.276 1.00 92.69 136 VAL A C 1
ATOM 1092 O O . VAL A 1 136 ? -4.543 -4.984 18.509 1.00 92.69 136 VAL A O 1
ATOM 1095 N N . VAL A 1 137 ? -4.952 -7.045 19.260 1.00 90.88 137 VAL A N 1
ATOM 1096 C CA . VAL A 1 137 ? -4.706 -6.685 20.661 1.00 90.88 137 VAL A CA 1
ATOM 1097 C C . VAL A 1 137 ? -3.213 -6.384 20.845 1.00 90.88 137 VAL A C 1
ATOM 1099 O O . VAL A 1 137 ? -2.398 -7.231 20.468 1.00 90.88 137 VAL A O 1
ATOM 1102 N N . PRO A 1 138 ? -2.830 -5.229 21.430 1.00 84.88 138 PRO A N 1
ATOM 1103 C CA . PRO A 1 138 ? -1.431 -4.889 21.634 1.00 84.88 138 PRO A CA 1
ATOM 1104 C C . PRO A 1 138 ? -0.735 -5.957 22.485 1.00 84.88 138 PRO A C 1
ATOM 1106 O O . PRO A 1 138 ? -1.276 -6.363 23.522 1.00 84.88 138 PRO A O 1
ATOM 1109 N N . PRO A 1 139 ? 0.466 -6.415 22.095 1.00 75.75 139 PRO A N 1
ATOM 1110 C CA . PRO A 1 139 ? 1.254 -7.302 22.933 1.00 75.75 139 PRO A CA 1
ATOM 1111 C C . PRO A 1 139 ? 1.516 -6.669 24.311 1.00 75.75 139 PRO A C 1
ATOM 1113 O O . PRO A 1 139 ? 1.663 -5.448 24.403 1.00 75.75 139 PRO A O 1
ATOM 1116 N N . PRO A 1 140 ? 1.692 -7.469 25.379 1.00 66.81 140 PRO A N 1
ATOM 1117 C CA . PRO A 1 140 ? 2.006 -6.959 26.720 1.00 66.81 140 PRO A CA 1
ATOM 1118 C C . PRO A 1 140 ? 3.246 -6.052 26.769 1.00 66.81 140 PRO A C 1
ATOM 1120 O O . PRO A 1 140 ? 3.383 -5.218 27.659 1.00 66.81 140 PRO A O 1
ATOM 1123 N N . MET A 1 141 ? 4.155 -6.192 25.799 1.00 59.06 141 MET A N 1
ATOM 1124 C CA . MET A 1 141 ? 5.360 -5.366 25.698 1.00 59.06 141 MET A CA 1
ATOM 1125 C C . MET A 1 141 ? 5.099 -3.934 25.198 1.00 59.06 141 MET A C 1
ATOM 1127 O O . MET A 1 141 ? 5.960 -3.080 25.369 1.00 59.06 141 MET A O 1
ATOM 1131 N N . PHE A 1 142 ? 3.918 -3.638 24.645 1.00 54.94 142 PHE A N 1
ATOM 1132 C CA . PHE A 1 142 ? 3.513 -2.275 24.273 1.00 54.94 142 PHE A CA 1
ATOM 1133 C C . PHE A 1 142 ? 2.854 -1.509 25.433 1.00 54.94 142 PHE A C 1
ATOM 1135 O O . PHE A 1 142 ? 2.683 -0.293 25.359 1.00 54.94 142 PHE A O 1
ATOM 1142 N N . THR A 1 143 ? 2.514 -2.178 26.541 1.00 50.88 143 THR A N 1
ATOM 1143 C CA . THR A 1 143 ? 1.874 -1.542 27.700 1.00 50.88 143 THR A CA 1
ATOM 1144 C C . THR A 1 143 ? 2.906 -1.035 28.711 1.00 50.88 143 THR A C 1
ATOM 1146 O O . THR A 1 143 ? 3.051 -1.581 29.802 1.00 50.88 143 THR A O 1
ATOM 1149 N N . TYR A 1 144 ? 3.611 0.054 28.394 1.00 45.78 144 TYR A N 1
ATOM 1150 C CA . TYR A 1 144 ? 4.402 0.809 29.382 1.00 45.78 144 TYR A CA 1
ATOM 1151 C C . TYR A 1 144 ? 3.507 1.724 30.241 1.00 45.78 144 TYR A C 1
ATOM 1153 O O . TYR A 1 144 ? 3.752 2.916 30.389 1.00 45.78 144 TYR A O 1
ATOM 1161 N N . SER A 1 145 ? 2.437 1.189 30.832 1.00 49.38 145 SER A N 1
ATOM 1162 C CA . SER A 1 145 ? 1.761 1.852 31.953 1.00 49.38 145 SER A CA 1
ATOM 1163 C C . SER A 1 145 ? 1.065 0.832 32.857 1.00 49.38 145 SER A C 1
ATOM 1165 O O . SER A 1 145 ? 0.398 -0.103 32.425 1.00 49.38 145 SER A O 1
ATOM 1167 N N . LYS A 1 146 ? 1.334 0.976 34.156 1.00 54.41 146 LYS A N 1
ATOM 1168 C CA . LYS A 1 146 ? 1.037 0.024 35.231 1.00 54.41 146 LYS A CA 1
ATOM 1169 C C . LYS A 1 146 ? -0.468 -0.293 35.353 1.00 54.41 146 LYS A C 1
ATOM 1171 O O . LYS A 1 146 ? -1.292 0.613 35.358 1.00 54.41 146 LYS A O 1
ATOM 1176 N N . ARG A 1 147 ? -0.761 -1.570 35.655 1.00 49.16 147 ARG A N 1
ATOM 1177 C CA . ARG A 1 147 ? -2.044 -2.165 36.113 1.00 49.16 147 ARG A CA 1
ATOM 1178 C C . ARG A 1 147 ? -3.118 -2.448 35.054 1.00 49.16 147 ARG A C 1
ATOM 1180 O O . ARG A 1 147 ? -4.255 -2.009 35.201 1.00 49.16 147 ARG A O 1
ATOM 1187 N N . GLN A 1 148 ? -2.837 -3.315 34.087 1.00 50.56 148 GLN A N 1
ATOM 1188 C CA . GLN A 1 148 ? -3.908 -4.106 33.472 1.00 50.56 148 GLN A CA 1
ATOM 1189 C C . GLN A 1 148 ? -3.548 -5.590 33.519 1.00 50.56 148 GLN A C 1
ATOM 1191 O O . GLN A 1 148 ? -2.434 -5.987 33.184 1.00 50.56 148 GLN A O 1
ATOM 1196 N N . ARG A 1 149 ? -4.488 -6.404 34.022 1.00 48.75 149 ARG A N 1
ATOM 1197 C CA . ARG A 1 149 ? -4.443 -7.867 33.892 1.00 48.75 149 ARG A CA 1
ATOM 1198 C C . ARG A 1 149 ? -4.273 -8.179 32.409 1.00 48.75 149 ARG A C 1
ATOM 1200 O O . ARG A 1 149 ? -4.929 -7.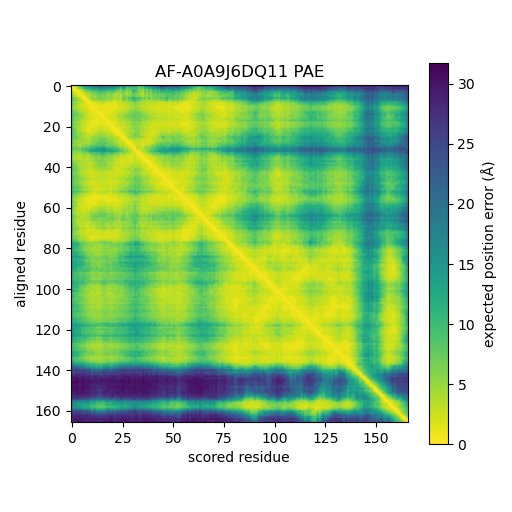528 31.598 1.00 48.75 149 ARG A O 1
ATOM 1207 N N . ALA A 1 150 ? -3.411 -9.146 32.093 1.00 49.94 150 ALA A N 1
ATOM 1208 C CA . ALA A 1 150 ? -3.172 -9.596 30.727 1.00 49.94 150 ALA A CA 1
ATOM 1209 C C . ALA A 1 150 ? -4.506 -9.687 29.963 1.00 49.94 150 ALA A C 1
ATOM 1211 O O . ALA A 1 150 ? -5.445 -10.304 30.485 1.00 49.94 150 ALA A O 1
ATOM 1212 N N . PRO A 1 151 ? -4.637 -9.051 28.784 1.00 50.44 151 PRO A N 1
ATOM 1213 C CA . PRO A 1 151 ? -5.836 -9.220 27.990 1.00 50.44 151 PRO A CA 1
ATOM 1214 C C . PRO A 1 151 ? -5.949 -10.707 27.663 1.00 50.44 151 PRO A C 1
ATOM 1216 O O . PRO A 1 151 ? -5.034 -11.307 27.101 1.00 50.44 151 PRO A O 1
ATOM 1219 N N . ALA A 1 152 ? -7.056 -11.321 28.079 1.00 49.00 152 ALA A N 1
ATOM 1220 C CA . ALA A 1 152 ? -7.394 -12.662 27.642 1.00 49.00 152 ALA A CA 1
ATOM 1221 C C . ALA A 1 152 ? -7.538 -12.602 26.118 1.00 49.00 152 ALA A C 1
ATOM 1223 O O . ALA A 1 152 ? -8.499 -12.018 25.608 1.00 49.00 152 ALA A O 1
ATOM 1224 N N . ALA A 1 153 ? -6.545 -13.139 25.410 1.00 52.62 153 ALA A N 1
ATOM 1225 C CA . ALA A 1 153 ? -6.592 -13.304 23.969 1.00 52.62 153 ALA A CA 1
ATOM 1226 C C . ALA A 1 153 ? -7.923 -13.985 23.607 1.00 52.62 153 ALA A C 1
ATOM 1228 O O . ALA A 1 153 ? -8.254 -15.033 24.161 1.00 52.62 153 ALA A O 1
ATOM 1229 N N . GLY A 1 154 ? -8.718 -13.344 22.747 1.00 57.84 154 GLY A N 1
ATOM 1230 C CA . GLY A 1 154 ? -10.001 -13.882 22.282 1.00 57.84 154 GLY A CA 1
ATOM 1231 C C . GLY A 1 154 ? -11.266 -13.364 22.974 1.00 57.84 154 GLY A C 1
ATOM 1232 O O . GLY A 1 154 ? -12.343 -13.875 22.680 1.00 57.84 154 GLY A O 1
ATOM 1233 N N . ARG A 1 155 ? -11.204 -12.355 23.859 1.00 68.25 155 ARG A N 1
ATOM 1234 C CA . ARG A 1 155 ? -12.434 -11.670 24.303 1.00 68.25 155 ARG A CA 1
ATOM 1235 C C . ARG A 1 155 ? -12.870 -10.602 23.289 1.00 68.25 155 ARG A C 1
ATOM 1237 O O . ARG A 1 155 ? -12.071 -9.706 23.019 1.00 68.25 155 ARG A O 1
ATOM 1244 N N . PRO A 1 156 ? -14.109 -10.658 22.766 1.00 80.12 156 PRO A N 1
ATOM 1245 C CA . PRO A 1 156 ? -14.636 -9.617 21.886 1.00 80.12 156 PRO A CA 1
ATOM 1246 C C . PRO A 1 156 ? -14.749 -8.282 22.630 1.00 80.12 156 PRO A C 1
ATOM 1248 O O . PRO A 1 156 ? -14.957 -8.263 23.847 1.00 80.12 156 PRO A O 1
ATOM 1251 N N . ILE A 1 157 ? -14.617 -7.181 21.889 1.00 87.12 157 ILE A N 1
ATOM 1252 C CA . ILE A 1 157 ? -14.844 -5.826 22.396 1.00 87.12 157 ILE A CA 1
ATOM 1253 C C . ILE A 1 157 ? -16.350 -5.573 22.381 1.00 87.12 157 ILE A C 1
ATOM 1255 O O . ILE A 1 157 ? -16.965 -5.573 21.319 1.00 87.12 157 ILE A O 1
ATOM 1259 N N . ILE A 1 158 ? -16.960 -5.413 23.554 1.00 90.62 158 ILE A N 1
ATOM 1260 C CA . ILE A 1 158 ? -18.412 -5.250 23.690 1.00 90.62 158 ILE A CA 1
ATOM 1261 C C . ILE A 1 158 ? -18.711 -4.190 24.748 1.00 90.62 158 ILE A C 1
ATOM 1263 O O . ILE A 1 158 ? -18.163 -4.250 25.848 1.00 90.62 158 ILE A O 1
ATOM 1267 N N . CYS A 1 159 ? -19.642 -3.284 24.459 1.00 91.00 159 CYS A N 1
ATOM 1268 C CA . CYS A 1 159 ? -20.282 -2.444 25.468 1.00 91.00 159 CYS A CA 1
ATOM 1269 C C . CYS A 1 159 ? -21.521 -3.160 26.014 1.00 91.00 159 CYS A C 1
ATOM 1271 O O . CYS A 1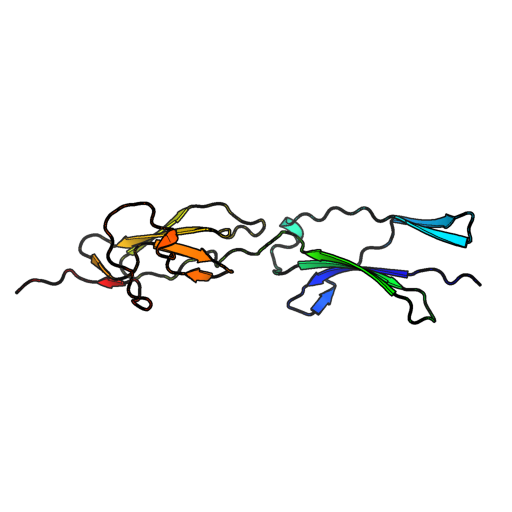 159 ? -22.562 -3.233 25.362 1.00 91.00 159 CYS A O 1
ATOM 1273 N N . GLY A 1 160 ? -21.386 -3.760 27.196 1.00 87.19 160 GLY A N 1
ATOM 1274 C CA . GLY A 1 160 ? -22.474 -4.474 27.862 1.00 87.19 160 GLY A CA 1
ATOM 1275 C C . GLY A 1 160 ? -23.189 -3.586 28.872 1.00 87.19 160 GLY A C 1
ATOM 1276 O O . GLY A 1 160 ? -22.568 -2.701 29.453 1.00 87.19 160 GLY A O 1
ATOM 1277 N N . ALA A 1 161 ? -24.473 -3.844 29.129 1.00 80.56 161 ALA A N 1
ATOM 1278 C CA . ALA A 1 161 ? -25.157 -3.212 30.255 1.00 80.56 161 ALA A CA 1
ATOM 1279 C C . ALA A 1 161 ? -24.395 -3.509 31.568 1.00 80.56 161 ALA A C 1
ATOM 1281 O O . ALA A 1 161 ? -23.854 -4.622 31.715 1.00 80.56 161 ALA A O 1
ATOM 1282 N N . PRO A 1 162 ? -24.329 -2.545 32.506 1.00 73.94 162 PRO A N 1
ATOM 1283 C CA . PRO A 1 162 ? -23.706 -2.740 33.803 1.00 73.94 162 PRO A CA 1
ATOM 1284 C C . PRO A 1 162 ? -24.354 -3.950 34.462 1.00 73.94 162 PRO A C 1
ATOM 1286 O O . PRO A 1 162 ? -25.578 -4.110 34.457 1.00 73.94 162 PRO A O 1
ATOM 1289 N N . LEU A 1 163 ? -23.521 -4.854 34.976 1.00 65.31 163 LEU A N 1
ATOM 1290 C CA . LEU A 1 163 ? -24.023 -5.971 35.762 1.00 65.31 163 LEU A CA 1
ATOM 1291 C C . LEU A 1 163 ? -24.655 -5.362 37.014 1.00 65.31 163 LEU A C 1
ATOM 1293 O O . LEU A 1 163 ? -23.938 -4.923 37.908 1.00 65.31 163 LEU A O 1
ATOM 1297 N N . LEU A 1 164 ? -25.988 -5.308 37.063 1.00 59.59 164 LEU A N 1
ATOM 1298 C CA . LEU A 1 164 ? -26.704 -5.023 38.300 1.00 59.59 164 LEU A CA 1
ATOM 1299 C C . LEU A 1 164 ? -26.274 -6.093 39.309 1.00 59.59 164 LEU A C 1
ATOM 1301 O O . LEU A 1 164 ? -26.663 -7.257 39.192 1.00 59.59 164 LEU A O 1
ATOM 1305 N N . LEU A 1 165 ? -25.414 -5.702 40.251 1.00 55.22 165 LEU A N 1
ATOM 1306 C CA . LEU A 1 165 ? -25.107 -6.482 41.442 1.00 55.22 165 LEU A CA 1
ATOM 1307 C C . LEU A 1 165 ? -26.436 -6.671 42.185 1.00 55.22 165 LEU A C 1
ATOM 1309 O O . LEU A 1 165 ? -26.976 -5.713 42.735 1.00 55.22 165 LEU A O 1
ATOM 1313 N N . LYS A 1 166 ? -26.99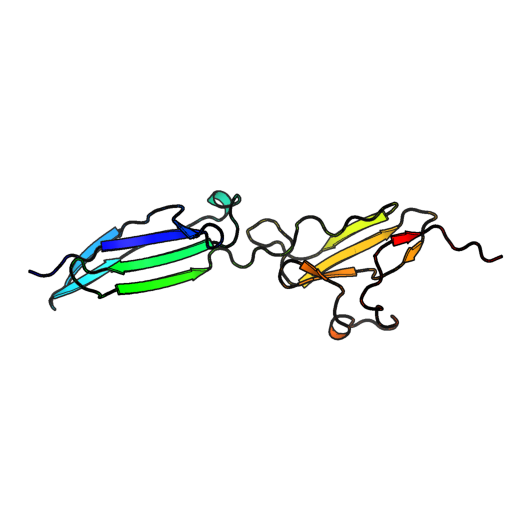8 -7.880 42.095 1.00 41.53 166 LYS A N 1
ATOM 1314 C CA . LYS A 1 166 ? -28.036 -8.354 43.013 1.00 41.53 166 LYS A CA 1
ATOM 1315 C C . LYS A 1 166 ? -27.427 -8.616 44.382 1.00 41.53 166 LYS A C 1
ATOM 1317 O O . LYS A 1 166 ? -26.272 -9.098 44.408 1.00 41.53 166 LYS A O 1
#

Foldseek 3Di:
DLFFKFKPWAKAAPVVRDGPDGFGWPDWDQDPVRDIDTHGDDDDQCVVVLVGAWIKTWIWIDGPPDPDIDTDIGTPQDHQWADQDADDEDQKDKDKDADAGSNRHHHFQIKIAIDGHPQWDWDFARMFTTHPHHTHRDDPVVPPDDDDDPGPPPIDTYGHGPPPDD

Secondary structure (DSSP, 8-state):
--PPEEEEEEEEETTTTEES-----SEEEEETTTEEEEE------GGGGTT-SSEEEEEEEEETTSS-EEEEEEEES----S-SSPPP-TTEEEEEESPBPTTSSBPTT-EEEEEE-TT-EEES-SEEEEETTEEEPPPGGG--SS------TT---EEEPP----